Protein AF-A0A9E5GQR5-F1 (afdb_monomer)

Solvent-accessible surface area (backbone atoms only — not comparable to full-atom values): 5356 Å² total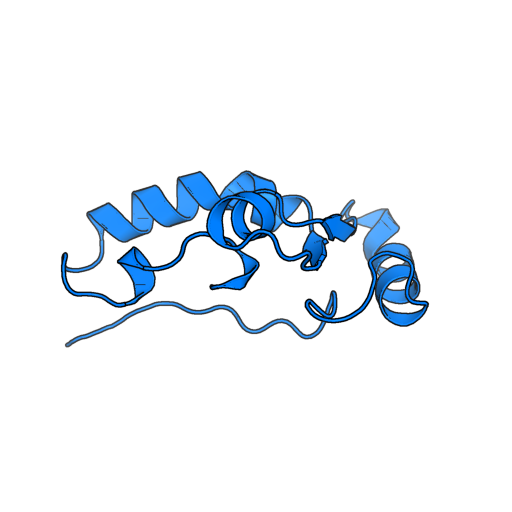; per-residue (Å²): 135,93,80,86,78,70,70,89,74,83,69,61,54,38,90,49,62,72,84,34,69,69,34,47,52,49,29,66,72,28,54,92,79,66,51,42,75,40,74,35,64,43,40,28,71,75,70,74,45,89,36,31,39,39,52,68,52,66,72,41,38,65,60,55,50,57,51,43,68,75,73,46,64,89,88,40,72,66,78,67,51,67,25,67,88,68,57

Structure (mmCIF, N/CA/C/O backbone):
data_AF-A0A9E5GQR5-F1
#
_entry.id   AF-A0A9E5GQR5-F1
#
loop_
_atom_site.group_PDB
_atom_site.id
_atom_site.type_symbol
_atom_site.label_atom_id
_atom_site.label_alt_id
_atom_site.label_comp_id
_atom_site.label_asym_id
_atom_site.label_entity_id
_atom_site.label_seq_id
_atom_site.pdbx_PDB_ins_code
_atom_site.Cartn_x
_atom_site.Cartn_y
_atom_site.Cartn_z
_atom_site.occupancy
_atom_site.B_iso_or_equiv
_atom_site.auth_seq_id
_atom_site.auth_comp_id
_atom_site.auth_asym_id
_atom_site.auth_atom_id
_atom_site.pdbx_PDB_model_num
ATOM 1 N N . MET A 1 1 ? -12.494 -9.424 23.747 1.00 72.25 1 MET A N 1
ATOM 2 C CA . MET A 1 1 ? -11.122 -9.374 23.205 1.00 72.25 1 MET A CA 1
ATOM 3 C C . MET A 1 1 ? -10.972 -8.077 22.440 1.00 72.25 1 MET A C 1
ATOM 5 O O . MET A 1 1 ? -11.950 -7.632 21.852 1.00 72.25 1 MET A O 1
ATOM 9 N N . GLU A 1 2 ? -9.804 -7.453 22.509 1.00 85.50 2 GLU A N 1
ATOM 10 C CA . GLU A 1 2 ? -9.449 -6.343 21.623 1.00 85.50 2 GLU A CA 1
ATOM 11 C C . GLU A 1 2 ? -8.797 -6.943 20.379 1.00 85.50 2 GLU A C 1
ATOM 13 O O . GLU A 1 2 ? -7.888 -7.762 20.493 1.00 85.50 2 GLU A O 1
ATOM 18 N N . SER A 1 3 ? -9.318 -6.607 19.204 1.00 91.44 3 SER A N 1
ATOM 19 C CA . SER A 1 3 ? -8.860 -7.128 17.915 1.00 91.44 3 SER A CA 1
ATOM 20 C C . SER A 1 3 ? -8.771 -5.991 16.908 1.00 91.44 3 SER A C 1
ATOM 22 O O . SER A 1 3 ? -9.513 -5.016 17.013 1.00 91.44 3 SER A O 1
ATOM 24 N N . GLY A 1 4 ? -7.894 -6.124 15.923 1.00 93.38 4 GLY A N 1
ATOM 25 C CA . GLY A 1 4 ? -7.755 -5.180 14.821 1.00 93.38 4 GLY A CA 1
ATOM 26 C C . GLY A 1 4 ? -7.175 -5.872 13.595 1.00 93.38 4 GLY A C 1
ATOM 27 O O . GLY A 1 4 ? -6.900 -7.073 13.626 1.00 93.38 4 GLY A O 1
ATOM 28 N N . TYR A 1 5 ? -7.005 -5.107 12.529 1.00 95.50 5 TYR A N 1
ATOM 29 C CA . TYR A 1 5 ? -6.497 -5.560 11.245 1.00 95.50 5 TYR A CA 1
ATOM 30 C C . TYR A 1 5 ? -5.362 -4.643 10.805 1.00 95.50 5 TYR A C 1
ATOM 32 O O . TYR A 1 5 ? -5.441 -3.431 10.987 1.00 95.50 5 TYR A O 1
ATOM 40 N N . ALA A 1 6 ? -4.333 -5.257 10.238 1.00 96.50 6 ALA A N 1
ATOM 41 C CA . ALA A 1 6 ? -3.220 -4.609 9.570 1.00 96.50 6 ALA A CA 1
ATOM 42 C C . ALA A 1 6 ? -2.848 -5.457 8.352 1.00 96.50 6 ALA A C 1
ATOM 44 O O . ALA A 1 6 ? -3.129 -6.665 8.330 1.00 96.50 6 ALA A O 1
ATOM 45 N N . LYS A 1 7 ? -2.211 -4.845 7.358 1.00 97.75 7 LYS A N 1
ATOM 46 C CA . LYS A 1 7 ? -1.819 -5.531 6.127 1.00 97.75 7 LYS A CA 1
ATOM 47 C C . LYS A 1 7 ? -0.325 -5.850 6.133 1.00 97.75 7 LYS A C 1
ATOM 49 O O . LYS A 1 7 ? 0.503 -5.075 6.601 1.00 97.75 7 LYS A O 1
ATOM 54 N N . TYR A 1 8 ? 0.029 -7.021 5.608 1.00 97.88 8 TYR A N 1
ATOM 55 C CA . TYR A 1 8 ? 1.418 -7.380 5.336 1.00 97.88 8 TYR A CA 1
ATOM 56 C C . TYR A 1 8 ? 1.570 -7.712 3.857 1.00 97.88 8 TYR A C 1
ATOM 58 O O . TYR A 1 8 ? 1.065 -8.734 3.393 1.00 97.88 8 TYR A O 1
ATOM 66 N N . GLU A 1 9 ? 2.293 -6.859 3.139 1.00 97.56 9 GLU A N 1
ATOM 67 C CA . GLU A 1 9 ? 2.635 -7.050 1.734 1.00 97.56 9 GLU A CA 1
ATOM 68 C C . GLU A 1 9 ? 4.110 -6.764 1.494 1.00 97.56 9 GLU A C 1
ATOM 70 O O . GLU A 1 9 ? 4.709 -5.877 2.101 1.00 97.56 9 GLU A O 1
ATOM 75 N N . THR A 1 10 ? 4.711 -7.558 0.610 1.00 97.94 10 THR A N 1
ATOM 76 C CA . THR A 1 10 ? 6.122 -7.403 0.240 1.00 97.94 10 THR A CA 1
ATOM 77 C C . THR A 1 10 ? 6.311 -6.360 -0.861 1.00 97.94 10 THR A C 1
ATOM 79 O O . THR A 1 10 ? 7.322 -5.658 -0.859 1.00 97.94 10 THR A O 1
ATOM 82 N N . PHE A 1 11 ? 5.350 -6.251 -1.783 1.00 98.06 11 PHE A N 1
ATOM 83 C CA . PHE A 1 11 ? 5.380 -5.327 -2.912 1.00 98.06 11 PHE A CA 1
ATOM 84 C C . PHE A 1 11 ? 4.021 -4.626 -3.084 1.00 98.06 11 PHE A C 1
ATOM 86 O O . PHE A 1 11 ? 3.005 -5.246 -2.775 1.00 98.06 11 PHE A O 1
ATOM 93 N N . PRO A 1 12 ? 3.999 -3.382 -3.594 1.00 98.00 12 PRO A N 1
ATOM 94 C CA . PRO A 1 12 ? 5.170 -2.543 -3.856 1.00 98.00 12 PRO A CA 1
ATOM 95 C C . PRO A 1 12 ? 5.867 -2.100 -2.561 1.00 98.00 12 PRO A C 1
ATOM 97 O O . PRO A 1 12 ? 5.282 -2.087 -1.480 1.00 98.00 12 PRO A O 1
ATOM 100 N N . ILE A 1 13 ? 7.149 -1.736 -2.650 1.00 98.44 13 ILE A N 1
ATOM 101 C CA . ILE A 1 13 ? 7.881 -1.224 -1.488 1.00 98.44 13 ILE A CA 1
ATOM 102 C C . ILE A 1 13 ? 7.499 0.244 -1.290 1.00 98.44 13 ILE A C 1
ATOM 104 O O . ILE A 1 13 ? 7.855 1.120 -2.080 1.00 98.44 13 ILE A O 1
ATOM 108 N N . ARG A 1 14 ? 6.801 0.514 -0.188 1.00 97.69 14 ARG A N 1
ATOM 109 C CA . ARG A 1 14 ? 6.156 1.805 0.086 1.00 97.69 14 ARG A CA 1
ATOM 110 C C . ARG A 1 14 ? 7.091 3.011 0.229 1.00 97.69 14 ARG A C 1
ATOM 112 O O . ARG A 1 14 ? 6.653 4.144 0.038 1.00 97.69 14 ARG A O 1
ATOM 119 N N . ASN A 1 15 ? 8.351 2.798 0.618 1.00 97.19 15 ASN A N 1
ATOM 120 C CA . ASN A 1 15 ? 9.312 3.854 0.975 1.00 97.19 15 ASN A CA 1
ATOM 121 C C . ASN A 1 15 ? 10.461 4.028 -0.034 1.00 97.19 15 ASN A C 1
ATOM 123 O O . ASN A 1 15 ? 11.480 4.631 0.304 1.00 97.19 15 ASN A O 1
ATOM 127 N N . ILE A 1 16 ? 10.303 3.512 -1.254 1.00 98.19 16 ILE A N 1
ATOM 128 C CA . ILE A 1 16 ? 11.194 3.784 -2.389 1.00 98.19 16 ILE A CA 1
ATOM 129 C C . ILE A 1 16 ? 10.386 4.415 -3.535 1.00 98.19 16 ILE A C 1
ATOM 131 O O . ILE A 1 16 ? 9.162 4.293 -3.533 1.00 98.19 16 ILE A O 1
ATOM 135 N N . PRO A 1 17 ? 11.031 5.103 -4.498 1.00 98.31 17 PRO A N 1
ATOM 136 C CA . PRO A 1 17 ? 10.327 5.772 -5.592 1.00 98.31 17 PRO A CA 1
ATOM 137 C C . PRO A 1 17 ? 9.413 4.840 -6.393 1.00 98.31 17 PRO A C 1
ATOM 139 O O . PRO A 1 17 ? 9.680 3.641 -6.515 1.00 98.31 17 PRO A O 1
ATOM 142 N N . LEU A 1 18 ? 8.367 5.409 -6.989 1.00 98.00 18 LEU A N 1
ATOM 143 C CA . LEU A 1 18 ? 7.444 4.686 -7.862 1.00 98.00 18 LEU A CA 1
ATOM 144 C C . LEU A 1 18 ? 8.192 4.027 -9.033 1.00 98.00 18 LEU A C 1
ATOM 146 O O . LEU A 1 18 ? 8.003 2.849 -9.314 1.00 98.00 18 LEU A O 1
ATOM 150 N N . GLU A 1 19 ? 9.132 4.758 -9.631 1.00 97.81 19 GLU A N 1
ATOM 151 C CA . GLU A 1 19 ? 9.945 4.331 -10.772 1.00 97.81 19 GLU A CA 1
ATOM 152 C C . GLU A 1 19 ? 11.166 3.491 -10.365 1.00 97.81 19 GLU A C 1
ATOM 154 O O . GLU A 1 19 ? 12.033 3.191 -11.190 1.00 97.81 19 GLU A O 1
ATOM 159 N N . HIS A 1 20 ? 11.285 3.112 -9.089 1.00 98.62 20 HIS A N 1
ATOM 160 C CA . HIS A 1 20 ? 12.378 2.253 -8.657 1.00 98.62 20 HIS A CA 1
ATOM 161 C C . HIS A 1 20 ? 12.284 0.884 -9.362 1.00 98.62 20 HIS A C 1
ATOM 163 O O . HIS A 1 20 ? 11.197 0.300 -9.382 1.00 98.62 20 HIS A O 1
ATOM 169 N N . PRO A 1 21 ? 13.396 0.296 -9.861 1.00 98.62 21 PRO A N 1
ATOM 170 C CA . PRO A 1 21 ? 13.364 -0.964 -10.614 1.00 98.62 21 PRO A CA 1
ATOM 171 C C . PRO A 1 21 ? 12.635 -2.120 -9.918 1.00 98.62 21 PRO A C 1
ATOM 173 O O . PRO A 1 21 ? 12.039 -2.955 -10.583 1.00 98.62 21 PRO A O 1
ATOM 176 N N . ILE A 1 22 ? 12.653 -2.158 -8.582 1.00 98.56 22 ILE A N 1
ATOM 177 C CA . ILE A 1 22 ? 11.907 -3.149 -7.787 1.00 98.56 22 ILE A CA 1
ATOM 178 C C . ILE A 1 22 ? 10.387 -2.983 -7.940 1.00 98.56 22 ILE A C 1
ATOM 180 O O . ILE A 1 22 ? 9.692 -3.969 -8.161 1.00 98.56 22 ILE A O 1
ATOM 184 N N . ASN A 1 23 ? 9.874 -1.754 -7.846 1.00 98.44 23 ASN A N 1
ATOM 185 C CA . ASN A 1 23 ? 8.445 -1.493 -8.006 1.00 98.44 23 ASN A CA 1
ATOM 186 C C . ASN A 1 23 ? 8.025 -1.738 -9.464 1.00 98.44 23 ASN A C 1
ATOM 188 O O . ASN A 1 23 ? 7.027 -2.409 -9.707 1.00 98.44 23 ASN A O 1
ATOM 192 N N . LEU A 1 24 ? 8.846 -1.321 -10.434 1.00 98.44 24 LEU A N 1
ATOM 193 C CA . LEU A 1 24 ? 8.602 -1.613 -11.852 1.00 98.44 24 LEU A CA 1
ATOM 194 C C . LEU A 1 24 ? 8.592 -3.119 -12.155 1.00 98.44 24 LEU A C 1
ATOM 196 O O . LEU A 1 24 ? 7.761 -3.584 -12.929 1.00 98.44 24 LEU A O 1
ATOM 200 N N . ALA A 1 25 ? 9.489 -3.896 -11.539 1.00 98.56 25 ALA A N 1
ATOM 201 C CA . ALA A 1 25 ? 9.504 -5.349 -11.692 1.00 98.56 25 ALA A CA 1
ATOM 202 C C . ALA A 1 25 ? 8.238 -5.999 -11.116 1.00 98.56 25 ALA A C 1
ATOM 204 O O . ALA A 1 25 ? 7.727 -6.949 -11.707 1.00 98.56 25 ALA A O 1
ATOM 205 N N . TYR A 1 26 ? 7.725 -5.480 -9.996 1.00 98.31 26 TYR A N 1
ATOM 206 C CA . TYR A 1 26 ? 6.451 -5.923 -9.435 1.00 98.31 26 TYR A CA 1
ATOM 207 C C . TYR A 1 26 ? 5.280 -5.622 -10.380 1.00 98.31 26 TYR A C 1
ATOM 209 O O . TYR A 1 26 ? 4.540 -6.539 -10.712 1.00 98.31 26 TYR A O 1
ATOM 217 N N . GLU A 1 27 ? 5.175 -4.396 -10.897 1.00 97.94 27 GLU A N 1
ATOM 218 C CA . GLU A 1 27 ? 4.112 -4.019 -11.842 1.00 97.94 27 GLU A CA 1
ATOM 219 C C . GLU A 1 27 ? 4.162 -4.851 -13.132 1.00 97.94 27 GLU A C 1
ATOM 221 O O . GLU A 1 27 ? 3.139 -5.314 -13.633 1.00 97.94 27 GLU A O 1
ATOM 226 N N . ALA A 1 28 ? 5.365 -5.130 -13.643 1.00 98.25 28 ALA A N 1
ATOM 227 C CA . ALA A 1 28 ? 5.538 -6.032 -14.778 1.00 98.25 28 ALA A CA 1
ATOM 228 C C . ALA A 1 28 ? 5.062 -7.465 -14.468 1.00 98.25 28 ALA A C 1
ATOM 230 O O . ALA A 1 28 ? 4.537 -8.140 -15.352 1.00 98.25 28 ALA A O 1
ATOM 231 N N . ALA A 1 29 ? 5.225 -7.930 -13.225 1.00 98.38 29 ALA A N 1
ATOM 232 C CA . ALA A 1 29 ? 4.772 -9.248 -12.782 1.00 98.38 29 ALA A CA 1
ATOM 233 C C . ALA A 1 29 ? 3.248 -9.326 -12.565 1.00 98.38 29 ALA A C 1
ATOM 235 O O . ALA A 1 29 ? 2.692 -10.423 -12.599 1.00 98.38 29 ALA A O 1
ATOM 236 N N . THR A 1 30 ? 2.575 -8.189 -12.371 1.00 97.88 30 THR A N 1
ATOM 237 C CA . THR A 1 30 ? 1.124 -8.095 -12.138 1.00 97.88 30 THR A CA 1
ATOM 238 C C . THR A 1 30 ? 0.337 -7.517 -13.313 1.00 97.88 30 THR A C 1
ATOM 240 O O . THR A 1 30 ? -0.881 -7.362 -13.217 1.00 97.88 30 THR A O 1
ATOM 243 N N . ALA A 1 31 ? 0.993 -7.254 -14.446 1.00 96.44 31 ALA A N 1
ATOM 244 C CA . ALA A 1 31 ? 0.377 -6.636 -15.618 1.00 96.44 31 ALA A CA 1
ATOM 245 C C . ALA A 1 31 ? -0.883 -7.373 -16.118 1.00 96.44 31 ALA A C 1
ATOM 247 O O . ALA A 1 31 ? -1.831 -6.730 -16.560 1.00 96.44 31 ALA A O 1
ATOM 248 N N . ASP A 1 32 ? -0.919 -8.706 -16.011 1.00 97.69 32 ASP A N 1
ATOM 249 C CA . ASP A 1 32 ? -2.068 -9.524 -16.433 1.00 97.69 32 ASP A CA 1
ATOM 250 C C . ASP A 1 32 ? -3.309 -9.323 -15.543 1.00 97.69 32 ASP A C 1
ATOM 252 O O . ASP A 1 32 ? -4.437 -9.321 -16.032 1.00 97.69 32 ASP A O 1
ATOM 256 N N . ILE A 1 33 ? -3.111 -9.095 -14.237 1.00 97.38 33 ILE A N 1
ATOM 257 C CA . ILE A 1 33 ? -4.201 -8.891 -13.267 1.00 97.38 33 ILE A CA 1
ATOM 258 C C . ILE A 1 33 ? -4.557 -7.413 -13.053 1.00 97.38 33 ILE A C 1
ATOM 260 O O . ILE A 1 33 ? -5.503 -7.115 -12.321 1.00 97.38 33 ILE A O 1
ATOM 264 N N . GLY A 1 34 ? -3.827 -6.499 -13.700 1.00 96.81 34 GLY A N 1
ATOM 265 C CA . GLY A 1 34 ? -4.107 -5.063 -13.694 1.00 96.81 34 GLY A CA 1
ATOM 266 C C . GLY A 1 34 ? -3.776 -4.344 -12.386 1.00 96.81 34 GLY A C 1
ATOM 267 O O . GLY A 1 34 ? -4.294 -3.249 -12.161 1.00 96.81 34 GLY A O 1
ATOM 268 N N . ASP A 1 35 ? -2.936 -4.931 -11.529 1.00 97.81 35 ASP A N 1
ATOM 269 C CA . ASP A 1 35 ? -2.415 -4.215 -10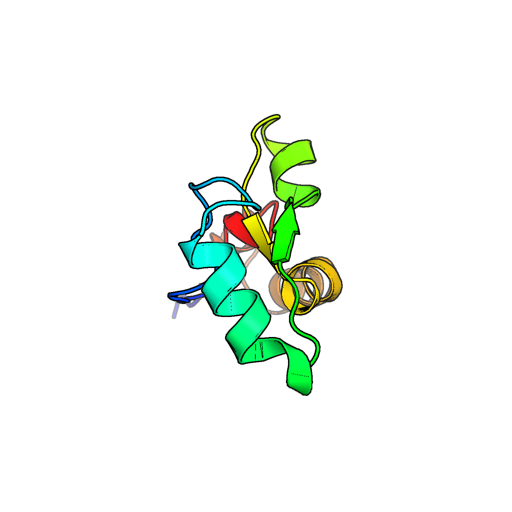.365 1.00 97.81 35 ASP A CA 1
ATOM 270 C C . ASP A 1 35 ? -1.234 -3.348 -10.819 1.00 97.81 35 ASP A C 1
ATOM 272 O O . ASP A 1 35 ? -0.207 -3.873 -11.258 1.00 97.81 35 ASP A O 1
ATOM 276 N N . TYR A 1 36 ? -1.389 -2.026 -10.729 1.00 97.94 36 TYR A N 1
ATOM 277 C CA . TYR A 1 36 ? -0.350 -1.054 -11.073 1.00 97.94 36 TYR A CA 1
ATOM 278 C C . TYR A 1 36 ? 0.002 -0.183 -9.874 1.00 97.94 36 TYR A C 1
ATOM 280 O O . TYR A 1 36 ? -0.848 0.142 -9.035 1.00 97.94 36 TYR A O 1
ATOM 288 N N . ASN A 1 37 ? 1.270 0.211 -9.795 1.00 98.38 37 ASN A N 1
ATOM 289 C CA . ASN A 1 37 ? 1.752 1.017 -8.689 1.00 98.38 37 ASN A CA 1
ATOM 290 C C . ASN A 1 37 ? 1.342 2.476 -8.874 1.00 98.38 37 ASN A C 1
ATOM 292 O O . ASN A 1 37 ? 1.291 3.009 -9.982 1.00 98.38 37 ASN A O 1
ATOM 296 N N . MET A 1 38 ? 1.104 3.165 -7.766 1.00 98.56 38 MET A N 1
ATOM 297 C CA . MET A 1 38 ? 0.812 4.591 -7.769 1.00 98.56 38 MET A CA 1
ATOM 298 C C . MET A 1 38 ? 1.257 5.251 -6.468 1.00 98.56 38 MET A C 1
ATOM 300 O O . MET A 1 38 ? 1.497 4.596 -5.454 1.00 98.56 38 MET A O 1
ATOM 304 N N . LEU A 1 39 ? 1.366 6.578 -6.488 1.00 98.50 39 LEU A N 1
ATOM 305 C CA . LEU A 1 39 ? 1.529 7.341 -5.255 1.00 98.50 39 LEU A CA 1
ATOM 306 C C . LEU A 1 39 ? 0.238 7.272 -4.443 1.00 98.50 39 LEU A C 1
ATOM 308 O O . LEU A 1 39 ? -0.841 7.461 -4.998 1.00 98.50 39 LEU A O 1
ATOM 312 N N . ASP A 1 40 ? 0.361 7.052 -3.137 1.00 98.62 40 ASP A N 1
ATOM 313 C CA . ASP A 1 40 ? -0.761 7.064 -2.205 1.00 98.62 40 ASP A CA 1
ATOM 314 C C . ASP A 1 40 ? -1.243 8.515 -1.973 1.00 98.62 40 ASP A C 1
ATOM 316 O O . ASP A 1 40 ? -0.578 9.297 -1.274 1.00 98.62 40 ASP A O 1
ATOM 320 N N . PRO A 1 41 ? -2.404 8.912 -2.533 1.00 98.44 41 PRO A N 1
ATOM 321 C CA . PRO A 1 41 ? -2.896 10.278 -2.400 1.00 98.44 41 PRO A CA 1
ATOM 322 C C . PRO A 1 41 ? -3.373 10.579 -0.973 1.00 98.44 41 PRO A C 1
ATOM 324 O O . PRO A 1 41 ? -3.315 11.733 -0.533 1.00 98.44 41 PRO A O 1
ATOM 327 N N . TYR A 1 42 ? -3.816 9.560 -0.231 1.00 98.62 42 TYR A N 1
ATOM 328 C CA . TYR A 1 42 ? -4.264 9.693 1.150 1.00 98.62 42 TYR A CA 1
ATOM 329 C C . TYR A 1 42 ? -3.075 9.986 2.066 1.00 98.62 42 TYR A C 1
ATOM 331 O O . TYR A 1 42 ? -3.121 10.937 2.853 1.00 98.62 42 TYR A O 1
ATOM 339 N N . TYR A 1 43 ? -1.971 9.252 1.897 1.00 98.50 43 TYR A N 1
ATOM 340 C CA . TYR A 1 43 ? -0.744 9.482 2.662 1.00 98.50 43 TYR A CA 1
ATOM 341 C C . TYR A 1 43 ? -0.152 10.863 2.365 1.00 98.50 43 TYR A C 1
ATOM 343 O O . TYR A 1 43 ? 0.211 11.601 3.292 1.00 98.50 43 TYR A O 1
ATOM 351 N N . LYS A 1 44 ? -0.139 11.263 1.083 1.00 98.31 44 LYS A N 1
ATOM 352 C CA . LYS A 1 44 ? 0.305 12.598 0.662 1.00 98.31 44 LYS A CA 1
ATOM 353 C C . LYS A 1 44 ? -0.525 13.704 1.300 1.00 98.31 44 LYS A C 1
ATOM 355 O O . LYS A 1 44 ? 0.036 14.672 1.810 1.00 98.31 44 LYS A O 1
ATOM 360 N N . LYS A 1 45 ? -1.850 13.554 1.320 1.00 98.25 45 LYS A N 1
ATOM 361 C CA . LYS A 1 45 ? -2.769 14.518 1.940 1.00 98.25 45 LYS A CA 1
ATOM 362 C C . LYS A 1 45 ? -2.590 14.603 3.458 1.00 98.25 45 LYS A C 1
ATOM 364 O O . LYS A 1 45 ? -2.658 15.698 4.008 1.00 98.25 45 LYS A O 1
ATOM 369 N N . ALA A 1 46 ? -2.371 13.474 4.130 1.00 98.00 46 ALA A N 1
ATOM 370 C CA . ALA A 1 46 ? -2.247 13.419 5.585 1.00 98.00 46 ALA A CA 1
ATOM 371 C C . ALA A 1 46 ? -0.881 13.909 6.099 1.00 98.00 46 ALA A C 1
ATOM 373 O O . ALA A 1 46 ? -0.812 14.504 7.173 1.00 98.00 46 ALA A O 1
ATOM 374 N N . THR A 1 47 ? 0.202 13.664 5.353 1.00 97.69 47 THR A N 1
ATOM 375 C CA . THR A 1 47 ? 1.579 13.853 5.852 1.00 97.69 47 THR A CA 1
ATOM 376 C C . THR A 1 47 ? 2.438 14.816 5.030 1.00 97.69 47 THR A C 1
ATOM 378 O O . THR A 1 47 ? 3.494 15.241 5.499 1.00 97.69 47 THR A O 1
ATOM 381 N N . GLY A 1 48 ? 2.040 15.136 3.794 1.00 98.06 48 GLY A N 1
ATOM 382 C CA . GLY A 1 48 ? 2.850 15.880 2.822 1.00 98.06 48 GLY A CA 1
ATOM 383 C C . GLY A 1 48 ? 3.981 15.069 2.170 1.00 98.06 48 GLY A C 1
ATOM 384 O O . GLY A 1 48 ? 4.634 15.564 1.246 1.00 98.06 48 GLY A O 1
ATOM 385 N N . LYS A 1 49 ? 4.208 13.823 2.603 1.00 98.06 49 LYS A N 1
ATOM 386 C CA . LYS A 1 49 ? 5.255 12.929 2.091 1.00 98.06 49 LYS A CA 1
ATOM 387 C C . LYS A 1 49 ? 4.708 11.995 1.019 1.00 98.06 49 LYS A C 1
ATOM 389 O O . LYS A 1 49 ? 3.518 11.700 1.001 1.00 98.06 49 LYS A O 1
ATOM 394 N N . ASP A 1 50 ? 5.592 11.528 0.149 1.00 98.19 50 ASP A N 1
ATOM 395 C CA . ASP A 1 50 ? 5.245 10.537 -0.865 1.00 98.19 50 ASP A CA 1
ATOM 396 C C . ASP A 1 50 ? 5.440 9.123 -0.310 1.00 98.19 50 ASP A C 1
ATOM 398 O O . ASP A 1 50 ? 6.388 8.857 0.433 1.00 98.19 50 ASP A O 1
ATOM 402 N N . SER A 1 51 ? 4.529 8.226 -0.673 1.00 98.50 51 SER A N 1
ATOM 403 C CA . SER A 1 51 ? 4.637 6.787 -0.448 1.00 98.50 51 SER A CA 1
ATOM 404 C C . SER A 1 51 ? 3.974 6.056 -1.610 1.00 98.50 51 SER A C 1
ATOM 406 O O . SER A 1 51 ? 3.054 6.594 -2.2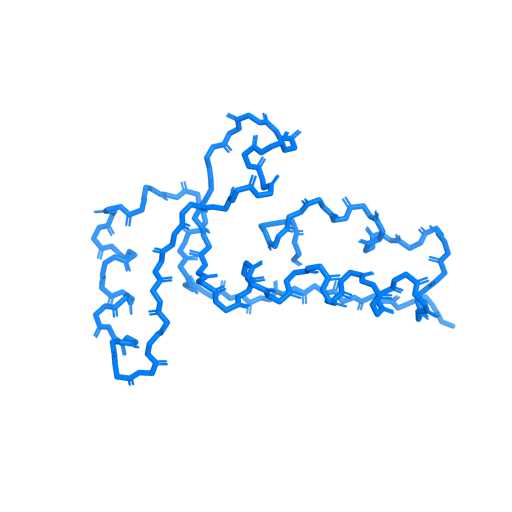30 1.00 98.50 51 SER A O 1
ATOM 408 N N . VAL A 1 52 ? 4.474 4.867 -1.934 1.00 98.62 52 VAL A N 1
ATOM 409 C CA . VAL A 1 52 ? 3.958 4.039 -3.028 1.00 98.62 52 VAL A CA 1
ATOM 410 C C . VAL A 1 52 ? 2.969 3.016 -2.479 1.00 98.62 52 VAL A C 1
ATOM 412 O O . VAL A 1 52 ? 3.247 2.343 -1.489 1.00 98.62 52 VAL A O 1
ATOM 415 N N . ASN A 1 53 ? 1.837 2.887 -3.158 1.00 98.62 53 ASN A N 1
ATOM 416 C CA . ASN A 1 53 ? 0.851 1.830 -2.977 1.00 98.62 53 ASN A CA 1
ATOM 417 C C . ASN A 1 53 ? 0.395 1.361 -4.377 1.00 98.62 53 ASN A C 1
ATOM 419 O O . ASN A 1 53 ? 1.077 1.636 -5.366 1.00 98.62 53 ASN A O 1
ATOM 423 N N . TYR A 1 54 ? -0.729 0.664 -4.494 1.00 98.50 54 TYR A N 1
ATOM 424 C CA . TYR A 1 54 ? -1.283 0.214 -5.768 1.00 98.50 54 TYR A CA 1
ATOM 425 C C . TYR A 1 54 ? -2.786 0.491 -5.849 1.00 98.50 54 TYR A C 1
ATOM 427 O O . TYR A 1 54 ? -3.460 0.716 -4.841 1.00 98.50 54 TYR A O 1
ATOM 435 N N . ASN A 1 55 ? -3.304 0.511 -7.072 1.00 98.50 55 ASN A N 1
ATOM 436 C CA . ASN A 1 55 ? -4.659 0.961 -7.393 1.00 98.50 55 ASN A CA 1
ATOM 437 C C . ASN A 1 55 ? -5.760 0.319 -6.544 1.00 98.50 55 ASN A C 1
ATOM 439 O O . ASN A 1 55 ? -6.589 1.032 -5.987 1.00 98.50 55 ASN A O 1
ATOM 443 N N . ARG A 1 56 ? -5.749 -1.006 -6.391 1.00 98.19 56 ARG A N 1
ATOM 444 C CA . ARG A 1 56 ? -6.828 -1.742 -5.718 1.00 98.19 56 ARG A CA 1
ATOM 445 C C . ARG A 1 56 ? -7.004 -1.327 -4.258 1.00 98.19 56 ARG A C 1
ATOM 447 O O . ARG A 1 56 ? -8.132 -1.160 -3.802 1.00 98.19 56 ARG A O 1
ATOM 454 N N . ASP A 1 57 ? -5.903 -1.148 -3.536 1.00 98.12 57 ASP A N 1
ATOM 455 C CA . ASP A 1 57 ? -5.931 -0.725 -2.135 1.00 98.12 57 ASP A CA 1
ATOM 456 C C . ASP A 1 57 ? -6.312 0.745 -1.996 1.00 98.12 57 ASP A C 1
ATOM 458 O O . ASP A 1 57 ? -7.113 1.095 -1.130 1.00 98.12 57 ASP A O 1
ATOM 462 N N . VAL A 1 58 ? -5.783 1.601 -2.874 1.00 98.44 58 VAL A N 1
ATOM 463 C CA . VAL A 1 58 ? -6.136 3.025 -2.903 1.00 98.44 58 VAL A CA 1
ATOM 464 C C . VAL A 1 58 ? -7.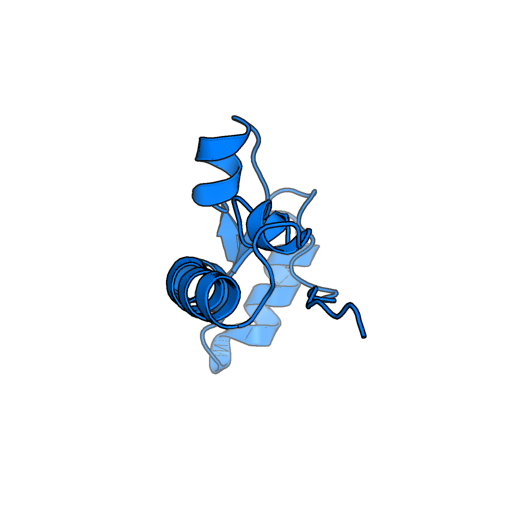630 3.209 -3.183 1.00 98.44 58 VAL A C 1
ATOM 466 O O . VAL A 1 58 ? -8.281 3.997 -2.502 1.00 98.44 58 VAL A O 1
ATOM 469 N N . GLU A 1 59 ? -8.194 2.458 -4.129 1.00 98.38 59 GLU A N 1
ATOM 470 C CA . GLU A 1 59 ? -9.620 2.495 -4.471 1.00 98.38 59 GLU A CA 1
ATOM 471 C C . GLU A 1 59 ? -10.510 1.915 -3.360 1.00 98.38 59 GLU A C 1
ATOM 473 O O . GLU A 1 59 ? -11.603 2.423 -3.109 1.00 98.38 59 GLU A O 1
ATOM 478 N N . ALA A 1 60 ? -10.054 0.866 -2.669 1.00 98.19 60 ALA A N 1
ATOM 479 C CA . ALA A 1 60 ? -10.825 0.206 -1.617 1.00 98.19 60 ALA A CA 1
ATOM 480 C C . ALA A 1 60 ? -10.735 0.896 -0.245 1.00 98.19 60 ALA A C 1
ATOM 482 O O . ALA A 1 60 ? -11.559 0.611 0.630 1.00 98.19 60 ALA A O 1
ATOM 483 N N . PHE A 1 61 ? -9.753 1.779 -0.033 1.00 98.44 61 PHE A N 1
ATOM 484 C CA . PHE A 1 61 ? -9.397 2.296 1.290 1.00 98.44 61 PHE A CA 1
ATOM 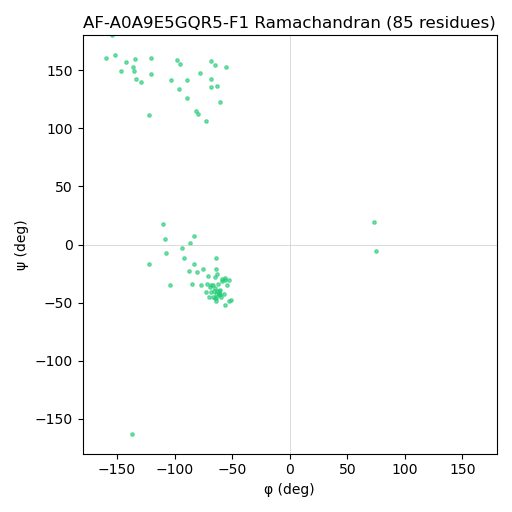485 C C . PHE A 1 61 ? -10.588 2.882 2.062 1.00 98.44 61 PHE A C 1
ATOM 487 O O . PHE A 1 61 ? -10.819 2.515 3.214 1.00 98.44 61 PHE A O 1
ATOM 494 N N . GLU A 1 62 ? -11.390 3.748 1.437 1.00 97.56 62 GLU A N 1
ATOM 495 C CA . GLU A 1 62 ? -12.543 4.370 2.107 1.00 97.56 62 GLU A CA 1
ATOM 496 C C . GLU A 1 62 ? -13.596 3.342 2.531 1.00 97.56 62 GLU A C 1
ATOM 498 O O . GLU A 1 62 ? -14.105 3.406 3.651 1.00 97.56 62 GLU A O 1
ATOM 503 N N . ILE A 1 63 ? -13.853 2.343 1.683 1.00 97.94 63 ILE A N 1
ATOM 504 C CA . ILE A 1 63 ? -14.804 1.265 1.970 1.00 97.94 63 ILE A CA 1
ATOM 505 C C . ILE A 1 63 ? -14.320 0.439 3.169 1.00 97.94 63 ILE A C 1
ATOM 507 O O . ILE A 1 63 ? -15.092 0.174 4.093 1.00 97.94 63 ILE A O 1
ATOM 511 N N . VAL A 1 64 ? -13.036 0.061 3.193 1.00 97.19 64 VAL A N 1
ATOM 512 C CA . VAL A 1 64 ? -12.435 -0.686 4.312 1.00 97.19 64 VAL A CA 1
ATOM 513 C C . VAL A 1 64 ? -12.519 0.119 5.607 1.00 97.19 64 VAL A C 1
ATOM 515 O O . VAL A 1 64 ? -12.890 -0.425 6.649 1.00 97.19 64 VAL A O 1
ATOM 518 N N . MET A 1 65 ? -12.246 1.423 5.549 1.00 97.00 65 MET A N 1
ATOM 519 C CA . MET A 1 65 ? -12.327 2.297 6.717 1.00 97.00 65 MET A CA 1
ATOM 520 C C . MET A 1 65 ? -13.755 2.479 7.234 1.00 97.00 65 MET A C 1
ATOM 522 O O . MET A 1 65 ? -13.955 2.564 8.447 1.00 97.00 65 MET A O 1
ATOM 526 N N . ASP A 1 66 ? -14.758 2.507 6.362 1.00 96.94 66 ASP A N 1
ATOM 527 C CA . ASP A 1 66 ? -16.160 2.597 6.774 1.00 96.94 66 ASP A CA 1
ATOM 528 C C . ASP A 1 66 ? -16.675 1.300 7.403 1.00 96.94 66 ASP A C 1
ATOM 530 O O . ASP A 1 66 ? -17.450 1.348 8.364 1.00 96.94 66 ASP A O 1
ATOM 534 N N . ILE A 1 67 ? -16.200 0.143 6.934 1.00 96.06 67 ILE A N 1
ATOM 535 C CA . ILE A 1 67 ? -16.435 -1.145 7.601 1.00 96.06 67 ILE A CA 1
ATOM 536 C C . ILE A 1 67 ? -15.721 -1.172 8.957 1.00 96.06 67 ILE A C 1
ATOM 538 O O . ILE A 1 67 ? -16.324 -1.562 9.959 1.00 96.06 67 ILE A O 1
A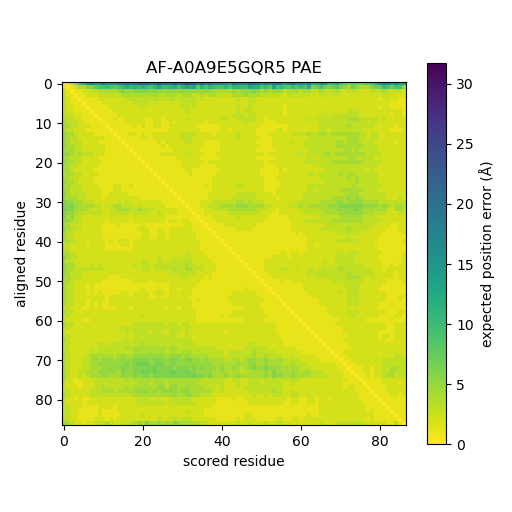TOM 542 N N . ALA A 1 68 ? -14.463 -0.727 9.026 1.00 95.00 68 ALA A N 1
ATOM 543 C CA . ALA A 1 68 ? -13.696 -0.689 10.269 1.00 95.00 68 ALA A CA 1
ATOM 544 C C . ALA A 1 68 ? -14.429 0.126 11.344 1.00 95.00 68 ALA A C 1
ATOM 546 O O . ALA A 1 68 ? -14.729 -0.409 12.408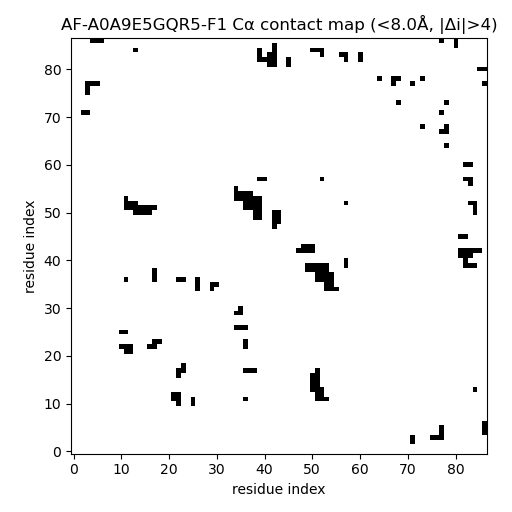 1.00 95.00 68 ALA A O 1
ATOM 547 N N . LYS A 1 69 ? -14.845 1.364 11.039 1.00 93.88 69 LYS A N 1
ATOM 548 C CA . LYS A 1 69 ? -15.578 2.241 11.978 1.00 93.88 69 LYS A CA 1
ATOM 549 C C . LYS A 1 69 ? -16.862 1.621 12.545 1.00 93.88 69 LYS A C 1
ATOM 551 O O . LYS A 1 69 ? -17.275 1.990 13.639 1.00 93.88 69 LYS A O 1
ATOM 556 N N . GLN A 1 70 ? -17.514 0.725 11.800 1.00 94.25 70 GLN A N 1
ATOM 557 C CA . GLN A 1 70 ? -18.739 0.041 12.234 1.00 94.25 70 GLN A CA 1
ATOM 558 C C . GLN A 1 70 ? -18.467 -1.241 13.029 1.00 94.25 70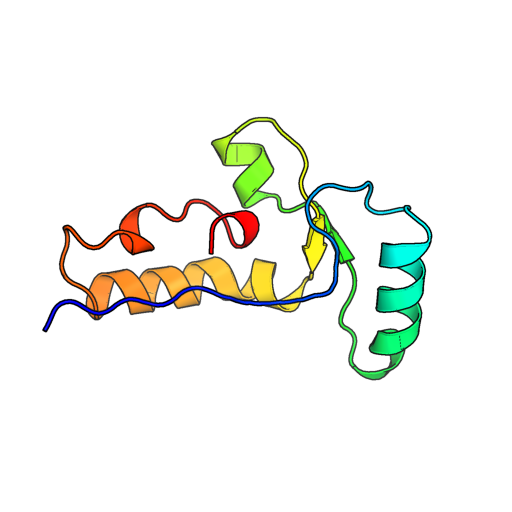 GLN A C 1
ATOM 560 O O . GLN A 1 70 ? -19.336 -1.701 13.768 1.00 94.25 70 GLN A O 1
ATOM 565 N N . THR A 1 71 ? -17.290 -1.842 12.861 1.00 93.19 71 THR A N 1
ATOM 566 C CA . THR A 1 71 ? -16.966 -3.169 13.403 1.00 93.19 71 THR A CA 1
ATOM 567 C C . THR A 1 71 ? -16.068 -3.108 14.633 1.00 93.19 71 THR A C 1
ATOM 569 O O . THR A 1 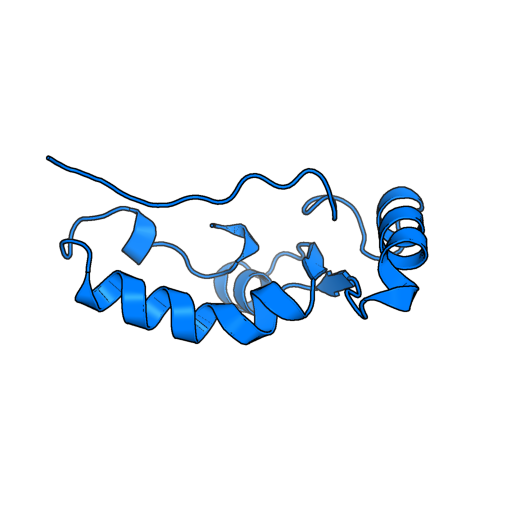71 ? -16.223 -3.930 15.539 1.00 93.19 71 THR A O 1
ATOM 572 N N . VAL A 1 72 ? -15.145 -2.145 14.699 1.00 94.19 72 VAL A N 1
ATOM 573 C CA . VAL A 1 72 ? -14.215 -1.990 15.824 1.00 94.19 72 VAL A CA 1
ATOM 574 C C . VAL A 1 72 ? -14.699 -0.937 16.816 1.00 94.19 72 VAL A C 1
ATOM 576 O O . VAL A 1 72 ? -15.506 -0.064 16.503 1.00 94.19 72 VAL A O 1
ATOM 579 N N . LYS A 1 73 ? -14.196 -1.007 18.051 1.00 93.56 73 LYS A N 1
ATOM 580 C CA . LYS A 1 73 ? -14.484 0.010 19.068 1.00 93.56 73 LYS A CA 1
ATOM 581 C C . LYS A 1 73 ? -13.900 1.379 18.672 1.00 93.56 73 LYS A C 1
ATOM 583 O O . LYS A 1 73 ? -12.880 1.416 17.983 1.00 93.56 73 LYS A O 1
ATOM 588 N N . PRO A 1 74 ? -14.467 2.502 19.153 1.00 91.69 74 PRO A N 1
ATOM 589 C CA . PRO A 1 74 ? -13.968 3.844 18.834 1.00 91.69 74 PRO A CA 1
ATOM 590 C C . PRO A 1 74 ? -12.491 4.094 19.185 1.00 91.69 74 PRO A C 1
ATOM 592 O O . PRO A 1 74 ? -11.820 4.856 18.498 1.00 91.69 74 PRO A O 1
ATOM 595 N N . ASP A 1 75 ? -11.972 3.437 20.220 1.00 93.31 75 ASP A N 1
ATOM 596 C CA . ASP A 1 75 ? -10.590 3.546 20.705 1.00 93.31 75 ASP A CA 1
ATOM 597 C C . ASP A 1 75 ? -9.596 2.609 19.992 1.00 93.31 75 ASP A C 1
ATOM 599 O O . ASP A 1 75 ? -8.407 2.604 20.308 1.00 93.31 75 ASP A O 1
ATOM 603 N N . ASN A 1 76 ? -10.051 1.829 19.009 1.00 95.62 76 ASN A N 1
ATOM 604 C CA . ASN A 1 76 ? -9.191 0.924 18.258 1.00 95.62 76 ASN A CA 1
ATOM 605 C C . ASN A 1 76 ? -8.188 1.677 17.364 1.00 95.62 76 ASN A C 1
ATOM 607 O O . ASN A 1 76 ? -8.536 2.668 16.718 1.00 95.62 76 ASN A O 1
ATOM 611 N N . PHE A 1 77 ? -6.956 1.160 17.259 1.00 94.50 77 PHE A N 1
ATOM 612 C CA . PHE A 1 77 ? -5.887 1.780 16.469 1.00 94.50 77 PHE A CA 1
ATOM 613 C C . PHE A 1 77 ? -6.234 1.938 14.984 1.00 94.50 77 PHE A C 1
ATOM 615 O O . PHE A 1 77 ? -5.769 2.895 14.369 1.00 94.50 77 PHE A O 1
ATOM 622 N N . MET A 1 78 ? -7.073 1.062 14.419 1.00 95.50 78 MET A N 1
ATOM 623 C CA . MET A 1 78 ? -7.477 1.141 13.013 1.00 95.50 78 MET A CA 1
ATOM 624 C C . MET A 1 78 ? -8.159 2.472 12.683 1.00 95.50 78 MET A C 1
ATOM 626 O O . MET A 1 78 ? -7.975 2.995 11.590 1.00 95.50 78 MET A O 1
ATOM 630 N N . ASN A 1 79 ? -8.871 3.092 13.635 1.00 93.75 79 ASN A N 1
ATOM 631 C CA . ASN A 1 79 ? -9.505 4.405 13.438 1.00 93.75 79 ASN A CA 1
ATOM 632 C C . ASN A 1 79 ? -8.485 5.540 13.192 1.00 93.75 79 ASN A C 1
ATOM 634 O O . ASN A 1 79 ? -8.855 6.649 12.785 1.00 93.75 79 ASN A O 1
ATOM 638 N N . ASN A 1 80 ? -7.194 5.273 13.418 1.00 94.88 80 ASN A N 1
ATOM 639 C CA . ASN A 1 80 ? -6.107 6.206 13.156 1.00 94.88 80 ASN A CA 1
ATOM 640 C C . ASN A 1 80 ? -5.492 6.063 11.763 1.00 94.88 80 ASN A C 1
ATOM 642 O O . ASN A 1 80 ? -4.765 6.975 11.374 1.00 94.88 80 ASN A O 1
ATOM 646 N N . TYR A 1 81 ? -5.798 5.009 11.000 1.00 97.75 81 TYR A N 1
ATOM 647 C CA . TYR A 1 81 ? -5.331 4.885 9.620 1.00 97.75 81 TYR A CA 1
ATOM 648 C C . TYR A 1 81 ? -5.848 6.051 8.777 1.00 97.75 81 TYR A C 1
ATOM 650 O O . TYR A 1 81 ? -7.052 6.321 8.725 1.00 97.75 81 TYR A O 1
ATOM 658 N N . LYS A 1 82 ? -4.922 6.794 8.162 1.00 97.94 82 LYS A N 1
ATOM 659 C CA . LYS A 1 82 ? -5.231 7.941 7.296 1.00 97.94 82 LYS A CA 1
ATOM 660 C C . LYS A 1 82 ? -4.988 7.637 5.829 1.00 97.94 82 LYS A C 1
ATOM 662 O O . LYS A 1 82 ? -5.352 8.463 5.001 1.00 97.94 82 LYS A O 1
ATOM 667 N N . SER A 1 83 ? -4.403 6.483 5.530 1.00 98.44 83 SER A N 1
ATOM 668 C CA . SER A 1 83 ? -4.045 6.021 4.196 1.00 98.44 83 SER A CA 1
ATOM 669 C C . SER A 1 83 ? -3.867 4.498 4.176 1.00 98.44 83 SER A C 1
ATOM 671 O O . SER A 1 83 ? -3.620 3.920 5.241 1.00 98.44 83 SER A O 1
ATOM 673 N N . PRO A 1 84 ? -3.928 3.836 3.006 1.00 98.25 84 PRO A N 1
ATOM 674 C CA . PRO A 1 84 ? -3.559 2.426 2.901 1.00 98.25 84 PRO A CA 1
ATOM 675 C C . PRO A 1 84 ? -2.072 2.193 3.220 1.00 98.25 84 PRO A C 1
ATOM 677 O O . PRO A 1 84 ? -1.704 1.102 3.626 1.00 98.25 84 PRO A O 1
ATOM 680 N N . THR A 1 85 ? -1.215 3.217 3.129 1.00 98.06 85 THR A N 1
ATOM 681 C CA . THR A 1 85 ? 0.177 3.158 3.615 1.00 98.06 85 THR A CA 1
ATOM 682 C C . THR A 1 85 ? 0.294 2.981 5.136 1.00 98.06 85 THR A C 1
ATOM 684 O O . THR A 1 85 ? 1.307 2.451 5.605 1.00 98.06 85 THR A O 1
ATOM 687 N N . ASP A 1 86 ? -0.684 3.452 5.917 1.00 97.62 86 ASP A N 1
ATOM 688 C CA . ASP A 1 86 ? -0.691 3.284 7.378 1.00 97.62 86 ASP A CA 1
ATOM 689 C C . ASP A 1 86 ? -1.180 1.892 7.811 1.00 97.62 86 ASP A C 1
ATOM 691 O O . ASP A 1 86 ? -0.874 1.479 8.931 1.00 97.62 86 ASP A O 1
ATOM 695 N N . MET A 1 87 ? -1.957 1.224 6.947 1.00 96.12 87 MET A N 1
ATOM 696 C CA . MET A 1 87 ? -2.682 -0.026 7.200 1.00 96.12 87 MET A CA 1
ATOM 697 C C . MET A 1 87 ? -1.768 -1.248 7.207 1.00 96.12 87 MET A C 1
ATOM 699 O O . MET A 1 87 ? -1.932 -2.071 8.139 1.00 96.12 87 MET A O 1
#

Foldseek 3Di:
DADDDADDDPPDFWPDDCPPVSNVVVCVVCVVVPWHKDWWVQCCVVPVDTTIDTDVCSVCVVVVQVVCVVPHDPPHPSVVDRTSVVD

Mean predicted aligned error: 2.41 Å

Nearest PDB structures (foldseek):
  7f00-assembly1_B-2  TM=9.123E-01  e=1.082E-08  Streptococcus pneumoniae
  7f00-assembly1_A-2  TM=9.123E-01  e=6.522E-08  Streptococcus pneumoniae
  3bh1-assembly1_C  TM=8.959E-01  e=1.162E-07  Corynebacterium diphtheriae NCTC 13129
  3bh1-assembly1_B  TM=8.918E-01  e=2.676E-07  Corynebacterium diphtheriae NCTC 13129

pLDDT: mean 96.81, std 3.4, range [72.25, 98.62]

Sequence (87 aa):
MESGYAKYETFPIRNIPLEHPINLAYEAATADIGDYNMLDPYYKKATGKDSVNYNRDVEAFEIVMDIAKQTVKPDNFMNNYKSPTDM

Secondary structure (DSSP, 8-state):
----------SS-TTS-TTSHHHHHHHHHHTTTT--EEE-HHHHHHHS---EEEHHHHHHHHHHHHHHHHHS-TTSGGGG--STTT-

Radius of gyration: 13.99 Å; Cα contacts (8 Å, |Δi|>4): 115; chains: 1; bounding box: 32×25×40 Å